Protein AF-A0A2D7ZIB9-F1 (afdb_monomer_lite)

Radius of gyration: 15.87 Å; chains: 1; bounding box: 37×27×52 Å

Sequence (110 aa):
MVNSTATEHEIQADEQDDELVVKVWVKELSFMQLQQAIKSFVTLSADGGVDIDLAAYWKYMFAEAIEKTEPRLTIPQMLSLRPFIANQIIALLPQPQDLMADPLADGATE

Secondary structure (DSSP, 8-state):
----PPEEEEEEEETTEEEEEEEEEEPPPPHHHHHHHHHHHEEE-TTS-EEE-HHHHHHHHHHHTEEEEES---HHHHHT--HHHHHHHHTTSPPTTHHHHHHHHHTT--

Foldseek 3Di:
DDDFFWDKDWDAQDPVDNPRIKIWTFTDDDPVLLVVQCVQFWDQDPVRDIGGNVLSNLLSCCVGGTPAMVVGDDSVRLSVGDPRRVVVVCVVTDDPVVSVCPVVVVVVPD

Structure (mmCIF, N/CA/C/O backbone):
data_AF-A0A2D7ZIB9-F1
#
_entry.id   AF-A0A2D7ZIB9-F1
#
loop_
_atom_site.group_PDB
_atom_site.id
_atom_site.type_symbol
_atom_site.label_atom_id
_atom_site.label_alt_id
_atom_site.label_comp_id
_atom_site.label_asym_id
_atom_site.label_entity_id
_atom_site.label_seq_id
_atom_site.pdbx_PDB_ins_code
_atom_site.Cartn_x
_atom_site.Cartn_y
_atom_site.Cartn_z
_atom_site.occupancy
_atom_site.B_iso_or_equ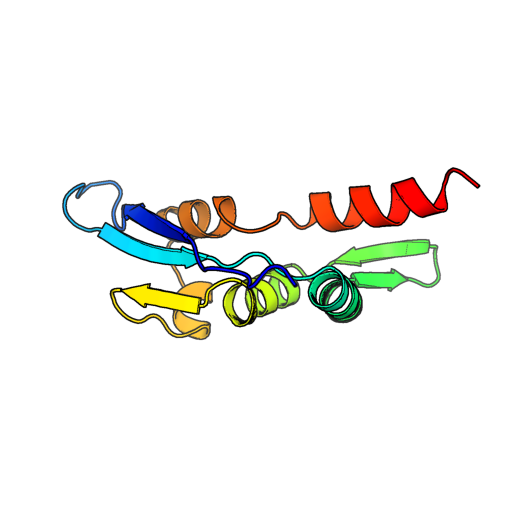iv
_atom_site.auth_seq_id
_atom_site.auth_comp_id
_atom_site.auth_asym_id
_atom_site.auth_atom_id
_atom_site.pdbx_PDB_model_num
ATOM 1 N N . MET A 1 1 ? -20.336 9.588 -15.239 1.00 41.25 1 MET A N 1
ATOM 2 C CA . MET A 1 1 ? -19.313 9.987 -14.253 1.00 41.25 1 MET A CA 1
ATOM 3 C C . MET A 1 1 ? -19.465 9.033 -13.084 1.00 41.25 1 MET A C 1
ATOM 5 O O . MET A 1 1 ? -20.330 9.245 -12.246 1.00 41.25 1 MET A O 1
ATOM 9 N N . VAL A 1 2 ? -18.777 7.892 -13.137 1.00 44.50 2 VAL A N 1
ATOM 10 C CA . VAL A 1 2 ? -18.821 6.911 -12.047 1.00 44.50 2 VAL A CA 1
ATOM 11 C C . VAL A 1 2 ? -17.911 7.481 -10.964 1.00 44.50 2 VAL A C 1
ATOM 13 O O . VAL A 1 2 ? -16.714 7.622 -11.186 1.00 44.50 2 VAL A O 1
ATOM 16 N N . ASN A 1 3 ? -18.489 7.950 -9.859 1.00 46.44 3 ASN A N 1
ATOM 17 C CA . ASN A 1 3 ? -17.700 8.277 -8.676 1.00 46.44 3 ASN A CA 1
ATOM 18 C C . ASN A 1 3 ? -17.130 6.950 -8.170 1.00 46.44 3 ASN A C 1
ATOM 20 O O . ASN A 1 3 ? -17.918 6.073 -7.823 1.00 46.44 3 ASN A O 1
ATOM 24 N N . SER A 1 4 ? -15.805 6.792 -8.155 1.00 57.38 4 SER A N 1
ATOM 25 C CA . SER A 1 4 ? -15.151 5.635 -7.537 1.00 57.38 4 SER A CA 1
ATOM 26 C C . SER A 1 4 ? -15.476 5.628 -6.043 1.00 57.38 4 SER A C 1
ATOM 28 O O . SER A 1 4 ? -14.821 6.304 -5.253 1.00 57.38 4 SER A O 1
ATOM 30 N N . THR A 1 5 ? -16.535 4.925 -5.651 1.00 78.44 5 THR A N 1
ATOM 31 C CA . THR A 1 5 ? -16.871 4.693 -4.247 1.00 78.44 5 THR A CA 1
ATOM 32 C C . THR A 1 5 ? -15.927 3.635 -3.702 1.00 78.44 5 THR A C 1
ATOM 34 O O . THR A 1 5 ? -15.856 2.539 -4.258 1.00 78.44 5 THR A O 1
ATOM 37 N N . ALA A 1 6 ? -15.192 3.959 -2.640 1.00 88.44 6 ALA A N 1
ATOM 38 C CA . ALA A 1 6 ? -14.332 2.991 -1.982 1.00 88.44 6 ALA A CA 1
ATOM 39 C C . ALA A 1 6 ? -15.173 1.857 -1.369 1.00 88.44 6 ALA A C 1
ATOM 41 O O . ALA A 1 6 ? -16.189 2.106 -0.717 1.00 88.44 6 ALA A O 1
ATOM 42 N N . THR A 1 7 ? -14.743 0.618 -1.585 1.00 93.31 7 THR A N 1
ATOM 43 C CA . THR A 1 7 ? -15.349 -0.590 -1.021 1.00 93.31 7 THR A CA 1
ATOM 44 C C . THR A 1 7 ? -14.634 -0.942 0.276 1.00 93.31 7 THR A C 1
ATOM 46 O O . THR A 1 7 ? -13.406 -0.949 0.323 1.00 93.31 7 THR A O 1
ATOM 49 N N . GLU A 1 8 ? -15.398 -1.191 1.340 1.00 95.38 8 GLU A N 1
ATOM 50 C CA . GLU A 1 8 ? -14.863 -1.642 2.626 1.00 95.38 8 GLU A CA 1
ATOM 51 C C . GLU A 1 8 ? -14.534 -3.136 2.577 1.00 95.38 8 GLU A C 1
ATOM 53 O O . GLU A 1 8 ? -15.361 -3.950 2.164 1.00 95.38 8 GLU A O 1
ATOM 58 N N . HIS A 1 9 ? -13.346 -3.486 3.056 1.00 94.31 9 HIS A N 1
ATOM 59 C CA . HIS A 1 9 ? -12.885 -4.854 3.228 1.00 94.31 9 HIS A CA 1
ATOM 60 C C . HIS A 1 9 ? -12.359 -5.037 4.648 1.00 94.31 9 HIS A C 1
ATOM 62 O O . HIS A 1 9 ? -11.539 -4.249 5.118 1.00 94.31 9 HIS A O 1
ATOM 68 N N . GLU A 1 10 ? -12.802 -6.092 5.321 1.00 94.00 10 GLU A N 1
ATOM 69 C CA . GLU A 1 10 ? -12.250 -6.518 6.604 1.00 94.00 10 GLU A CA 1
ATOM 70 C C . GLU A 1 10 ? -11.248 -7.646 6.349 1.00 94.00 10 GLU A C 1
ATOM 72 O O . GLU A 1 10 ? -11.569 -8.624 5.674 1.00 94.00 10 GLU A O 1
ATOM 77 N N . ILE A 1 11 ? -10.024 -7.490 6.854 1.00 92.69 11 ILE A N 1
ATOM 78 C CA . ILE A 1 11 ? -8.957 -8.485 6.728 1.00 92.69 11 ILE A CA 1
ATOM 79 C C . ILE A 1 11 ? -8.411 -8.857 8.101 1.00 92.69 11 ILE A C 1
ATOM 81 O O . ILE A 1 11 ? -8.357 -8.030 9.015 1.00 92.69 11 ILE A O 1
ATOM 85 N N . GLN A 1 12 ? -7.966 -10.100 8.237 1.00 91.88 12 GLN A N 1
ATOM 86 C CA . GLN A 1 12 ? -7.419 -10.605 9.487 1.00 91.88 12 GLN A CA 1
ATOM 87 C C . GLN A 1 12 ? -5.993 -10.077 9.686 1.00 91.88 12 GLN A C 1
ATOM 89 O O . GLN A 1 12 ? -5.144 -10.168 8.797 1.00 91.88 12 GLN A O 1
ATOM 94 N N . ALA A 1 13 ? -5.705 -9.515 10.853 1.00 87.19 13 ALA A N 1
ATOM 95 C CA . ALA A 1 13 ? -4.402 -8.935 11.152 1.00 87.19 13 ALA A CA 1
ATOM 96 C C . ALA A 1 13 ? -3.397 -9.970 11.686 1.00 87.19 13 ALA A C 1
ATOM 98 O O . ALA A 1 13 ? -2.184 -9.750 11.613 1.00 87.19 13 ALA A O 1
ATOM 99 N N . ASP A 1 14 ? -3.863 -11.084 12.247 1.00 87.81 14 ASP A N 1
ATOM 100 C CA . ASP A 1 14 ? -3.002 -12.113 12.824 1.00 87.81 14 ASP A CA 1
ATOM 101 C C . ASP A 1 14 ? -3.525 -13.517 12.528 1.00 87.81 14 ASP A C 1
ATOM 103 O O . ASP A 1 14 ? -4.710 -13.778 12.662 1.00 87.81 14 ASP A O 1
ATOM 107 N N . GLU A 1 15 ? -2.634 -14.426 12.136 1.00 87.00 15 GLU A N 1
ATOM 108 C CA . GLU A 1 15 ? -2.984 -15.811 11.793 1.00 87.00 15 GLU A CA 1
ATOM 109 C C . GLU A 1 15 ? -3.455 -16.644 12.999 1.00 87.00 15 GLU A C 1
ATOM 111 O O . GLU A 1 15 ? -4.030 -17.713 12.814 1.00 87.00 15 GLU A O 1
ATOM 116 N N . GLN A 1 16 ? -3.183 -16.182 14.225 1.00 88.44 16 GLN A N 1
ATOM 117 C CA . GLN A 1 16 ? -3.529 -16.873 15.471 1.00 88.44 16 GLN A CA 1
ATOM 118 C C . GLN A 1 16 ? -4.664 -16.187 16.238 1.00 88.44 16 GLN A C 1
ATOM 120 O O . GLN A 1 16 ? -5.123 -16.736 17.237 1.00 88.44 16 GLN A O 1
ATOM 125 N N . ASP A 1 17 ? -5.101 -15.007 15.790 1.00 85.81 17 ASP A N 1
ATOM 126 C CA . ASP A 1 17 ? -6.137 -14.208 16.442 1.00 85.81 17 ASP A CA 1
ATOM 127 C C . ASP A 1 17 ? -7.139 -13.688 15.399 1.00 85.81 17 ASP A C 1
ATOM 129 O O . ASP A 1 17 ? -6.902 -12.697 14.707 1.00 85.81 17 ASP A O 1
ATOM 133 N N . ASP A 1 18 ? -8.260 -14.400 15.259 1.00 82.75 18 ASP A N 1
ATOM 134 C CA . ASP A 1 18 ? -9.356 -14.059 14.339 1.00 82.75 18 ASP A CA 1
ATOM 135 C C . ASP A 1 18 ? -10.126 -12.789 14.746 1.00 82.75 18 ASP A C 1
ATOM 137 O O . ASP A 1 18 ? -10.845 -12.214 13.931 1.00 82.75 18 ASP A O 1
ATOM 141 N N . GLU A 1 19 ? -9.988 -12.330 15.994 1.00 86.06 19 GLU A N 1
ATOM 142 C CA . GLU A 1 19 ? -10.668 -11.127 16.490 1.00 86.06 19 GLU A CA 1
ATOM 143 C C . GLU A 1 19 ? -9.929 -9.839 16.088 1.00 86.06 19 GLU A C 1
ATOM 145 O O . GLU A 1 19 ? -10.544 -8.774 15.945 1.00 86.06 19 GLU A O 1
ATOM 150 N N . LEU A 1 20 ? -8.613 -9.914 15.865 1.00 88.75 20 LEU A N 1
ATOM 151 C CA . LEU A 1 20 ? -7.809 -8.784 15.426 1.00 88.75 20 LEU A CA 1
ATOM 152 C C . LEU A 1 20 ? -7.973 -8.548 13.918 1.00 88.75 20 LEU A C 1
ATOM 154 O O . LEU A 1 20 ? -7.301 -9.165 13.093 1.00 88.75 20 LEU A O 1
ATOM 158 N N . VAL A 1 21 ? -8.825 -7.588 13.559 1.00 91.38 21 VAL A N 1
ATOM 159 C CA . VAL A 1 21 ? -9.104 -7.211 12.163 1.00 91.38 21 VAL A CA 1
ATOM 160 C C . VAL A 1 21 ? -8.569 -5.824 11.800 1.00 91.38 21 VAL A C 1
ATOM 162 O O . VAL A 1 21 ? -8.509 -4.911 12.627 1.00 91.38 21 VAL A O 1
ATOM 165 N N . VAL A 1 22 ? -8.203 -5.653 10.529 1.00 92.88 22 VAL A N 1
ATOM 166 C CA . VAL A 1 22 ? -7.931 -4.355 9.902 1.00 92.88 22 VAL A CA 1
ATOM 167 C C . VAL A 1 22 ? -8.991 -4.116 8.838 1.00 92.88 22 VAL A C 1
ATOM 169 O O . VAL A 1 22 ? -9.240 -4.971 7.994 1.00 92.88 22 VAL A O 1
ATOM 172 N N . LYS A 1 23 ? -9.597 -2.933 8.847 1.00 95.75 23 LYS A N 1
ATOM 173 C CA . LYS A 1 23 ? -10.489 -2.496 7.774 1.00 95.75 23 LYS A CA 1
ATOM 174 C C . LYS A 1 23 ? -9.708 -1.706 6.739 1.00 95.75 23 LYS A C 1
ATOM 176 O O . LYS A 1 23 ? -8.901 -0.846 7.100 1.00 95.75 23 LYS A O 1
ATOM 181 N N . VAL A 1 24 ? -9.961 -1.962 5.464 1.00 95.75 24 VAL A N 1
ATOM 182 C CA . VAL A 1 24 ? -9.311 -1.309 4.327 1.00 95.75 24 VAL A CA 1
ATOM 183 C C . VAL A 1 24 ? -10.384 -0.857 3.349 1.00 95.75 24 VAL A C 1
ATOM 185 O O . VAL A 1 24 ? -11.234 -1.643 2.949 1.00 95.75 24 VAL A O 1
ATOM 188 N N . TRP A 1 25 ? -10.341 0.412 2.952 1.00 95.94 25 TRP A N 1
ATOM 189 C CA . TRP A 1 25 ? -11.239 0.957 1.940 1.00 95.94 25 TRP A CA 1
ATOM 190 C C . TRP A 1 25 ? -10.482 1.073 0.627 1.00 95.94 25 TRP A C 1
ATOM 192 O O . TRP A 1 25 ? -9.570 1.895 0.510 1.00 95.94 25 TRP A O 1
ATOM 202 N N . VAL A 1 26 ? -10.851 0.239 -0.342 1.00 94.56 26 VAL A N 1
ATOM 203 C CA . VAL A 1 26 ? -10.206 0.178 -1.655 1.00 94.56 26 VAL A CA 1
ATOM 204 C C . VAL A 1 26 ? -11.109 0.843 -2.679 1.00 94.56 26 VAL A C 1
ATOM 206 O O . VAL A 1 26 ? -12.267 0.462 -2.840 1.00 94.56 26 VAL A O 1
ATOM 209 N N . LYS A 1 27 ? -10.594 1.852 -3.378 1.00 92.88 27 LYS A N 1
ATOM 210 C CA . LYS A 1 27 ? -11.288 2.487 -4.498 1.00 92.88 27 LYS A CA 1
ATOM 211 C C . LYS A 1 27 ? -10.713 2.008 -5.821 1.00 92.88 27 LYS A C 1
ATOM 213 O O . LYS A 1 27 ? -9.513 1.779 -5.957 1.00 92.88 27 LYS A O 1
ATOM 218 N N . GLU A 1 28 ? -11.590 1.914 -6.809 1.00 87.88 28 GLU A N 1
ATOM 219 C CA . GLU A 1 28 ? -11.196 1.597 -8.173 1.00 87.88 28 GLU A CA 1
ATOM 220 C C . GLU A 1 28 ? -10.407 2.764 -8.778 1.00 87.88 28 GLU A C 1
ATOM 222 O O . GLU A 1 28 ? -10.840 3.926 -8.735 1.00 87.88 28 GLU A O 1
ATOM 227 N N . LEU A 1 29 ? -9.236 2.448 -9.330 1.00 85.88 29 LEU A N 1
ATOM 228 C CA . LEU A 1 29 ? -8.409 3.409 -10.044 1.00 85.88 29 LEU A CA 1
ATOM 229 C C . LEU A 1 29 ? -8.984 3.658 -11.433 1.00 85.88 29 LEU A C 1
ATOM 231 O O . LEU A 1 29 ? -9.331 2.730 -12.158 1.00 85.88 29 LEU A O 1
ATOM 235 N N . SER A 1 30 ? -9.029 4.925 -11.835 1.00 86.19 30 SER A N 1
ATOM 236 C CA . SER A 1 30 ? -9.397 5.267 -13.206 1.00 86.19 30 SER A CA 1
ATOM 237 C C . SER A 1 30 ? -8.338 4.790 -14.204 1.00 86.19 30 SER A C 1
ATOM 239 O O . SER A 1 30 ? -7.149 4.705 -13.884 1.00 86.19 30 SER A O 1
ATOM 241 N N . PHE A 1 31 ? -8.749 4.596 -15.459 1.00 81.44 31 PHE A N 1
ATOM 242 C CA . PHE A 1 31 ? -7.841 4.265 -16.562 1.00 81.44 31 PHE A CA 1
ATOM 243 C C . PHE A 1 31 ? -6.623 5.203 -16.628 1.00 81.44 31 PHE A C 1
ATOM 245 O O . PHE A 1 31 ? -5.487 4.757 -16.758 1.00 81.44 31 PHE A O 1
ATOM 252 N N . MET A 1 32 ? -6.831 6.514 -16.460 1.00 84.12 32 MET A N 1
ATOM 253 C CA . MET A 1 32 ? -5.738 7.491 -16.502 1.00 84.12 32 MET A CA 1
ATOM 254 C C . MET A 1 32 ? -4.771 7.366 -15.323 1.00 84.12 32 MET A C 1
ATOM 256 O O . MET A 1 32 ? -3.575 7.590 -15.509 1.00 84.12 32 MET A O 1
ATOM 260 N N . GLN A 1 33 ? -5.259 7.008 -14.131 1.00 85.38 33 GLN A N 1
ATOM 261 C CA . GLN A 1 33 ? -4.390 6.733 -12.984 1.00 85.38 33 GLN A CA 1
ATOM 262 C C . GLN A 1 33 ? -3.522 5.508 -13.266 1.00 85.38 33 GLN A C 1
ATOM 264 O O . GLN A 1 33 ? -2.307 5.594 -13.128 1.00 85.38 33 GLN A O 1
ATOM 269 N N . LEU A 1 34 ? -4.105 4.424 -13.782 1.00 82.50 34 LEU A N 1
ATOM 270 C CA . LEU A 1 34 ? -3.354 3.223 -14.162 1.00 82.50 34 LEU A CA 1
ATOM 271 C C . LEU A 1 34 ? -2.285 3.515 -15.228 1.00 82.50 34 LEU A C 1
ATOM 273 O O . LEU A 1 34 ? -1.129 3.135 -15.059 1.00 82.50 34 LEU A O 1
ATOM 277 N N . GLN A 1 35 ? -2.627 4.268 -16.278 1.00 81.56 35 GLN A N 1
ATOM 278 C CA . GLN A 1 35 ? -1.678 4.664 -17.329 1.00 81.56 35 GLN A CA 1
ATOM 279 C C . GLN A 1 35 ? -0.523 5.532 -16.802 1.00 81.56 35 GLN A C 1
ATOM 281 O O . GLN A 1 35 ? 0.613 5.418 -17.266 1.00 81.56 35 GLN A O 1
ATOM 286 N N . GLN A 1 36 ? -0.792 6.417 -15.838 1.00 81.06 36 GLN A N 1
ATOM 287 C CA . GLN A 1 36 ? 0.257 7.200 -15.178 1.00 81.06 36 GLN A CA 1
ATOM 288 C C . GLN A 1 36 ? 1.121 6.329 -14.266 1.00 81.06 36 GLN A C 1
ATOM 290 O O . GLN A 1 36 ? 2.337 6.510 -14.228 1.00 81.06 36 GLN A O 1
ATOM 295 N N . ALA A 1 37 ? 0.500 5.372 -13.578 1.00 81.00 37 ALA A N 1
ATOM 296 C CA . ALA A 1 37 ? 1.174 4.436 -12.701 1.00 81.00 37 ALA A CA 1
ATOM 297 C C . ALA A 1 37 ? 2.199 3.605 -13.4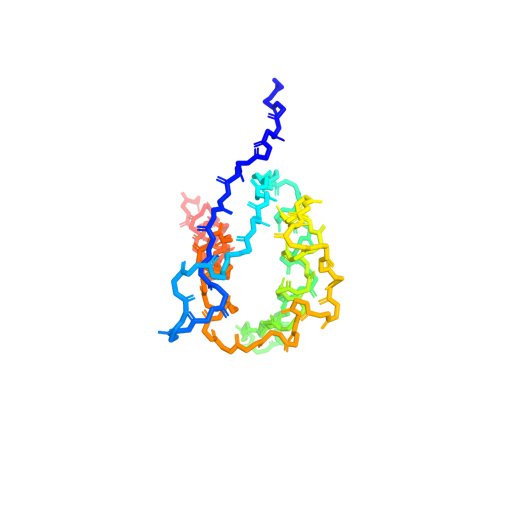86 1.00 81.00 37 ALA A C 1
ATOM 299 O O . ALA A 1 37 ? 3.370 3.612 -13.119 1.00 81.00 37 ALA A O 1
ATOM 300 N N . ILE A 1 38 ? 1.802 2.988 -14.608 1.00 82.69 38 ILE A N 1
ATOM 301 C CA . ILE A 1 38 ? 2.671 2.123 -15.434 1.00 82.69 38 ILE A CA 1
ATOM 302 C C . ILE A 1 38 ? 3.986 2.820 -15.791 1.00 82.69 38 ILE A C 1
ATOM 304 O O . ILE A 1 38 ? 5.057 2.247 -15.625 1.00 82.69 38 ILE A O 1
ATOM 308 N N . LYS A 1 39 ? 3.931 4.097 -16.177 1.00 82.56 39 LYS A N 1
ATOM 309 C CA . LYS A 1 39 ? 5.125 4.888 -16.523 1.00 82.56 39 LYS A CA 1
ATOM 310 C C . LYS A 1 39 ? 6.089 5.111 -15.355 1.00 82.56 39 LYS A C 1
ATOM 312 O O . LYS A 1 39 ? 7.235 5.478 -15.589 1.00 82.56 39 LYS A O 1
ATOM 317 N N . SER A 1 40 ? 5.623 4.959 -14.117 1.00 83.12 40 SER A N 1
ATOM 318 C CA . SER A 1 40 ? 6.433 5.164 -12.912 1.00 83.12 40 SER A CA 1
ATOM 319 C C . SER A 1 40 ? 7.178 3.913 -12.447 1.00 83.12 40 SER A C 1
ATOM 321 O O . SER A 1 40 ? 8.160 4.052 -11.724 1.00 83.12 40 SER A O 1
ATOM 323 N N . PHE A 1 41 ? 6.731 2.718 -12.850 1.00 84.25 41 PHE A N 1
ATOM 324 C CA . PHE A 1 41 ? 7.305 1.447 -12.396 1.00 84.25 41 PHE A CA 1
ATOM 325 C C . PHE A 1 41 ? 7.691 0.487 -13.526 1.00 84.25 41 PHE A C 1
ATOM 327 O O . PHE A 1 41 ? 8.343 -0.508 -13.244 1.00 84.25 41 PHE A O 1
ATOM 334 N N . VAL A 1 42 ? 7.329 0.756 -14.784 1.00 85.38 42 VAL A N 1
ATOM 335 C CA . VAL A 1 42 ? 7.764 -0.034 -15.945 1.00 85.38 42 VAL A CA 1
ATOM 336 C C . VAL A 1 42 ? 8.867 0.705 -16.692 1.00 85.38 42 VAL A C 1
ATOM 338 O O . VAL A 1 42 ? 8.683 1.843 -17.127 1.00 85.38 42 VAL A O 1
ATOM 341 N N . THR A 1 43 ? 9.996 0.030 -16.894 1.00 85.56 43 THR A N 1
ATOM 342 C CA . THR A 1 43 ? 11.113 0.513 -17.709 1.00 85.56 43 THR A CA 1
ATOM 343 C C . THR A 1 43 ? 11.347 -0.448 -18.868 1.00 85.56 43 THR A C 1
ATOM 345 O O . THR A 1 43 ? 11.521 -1.645 -18.660 1.00 85.56 43 THR A O 1
ATOM 348 N N . LEU A 1 44 ? 11.383 0.072 -20.097 1.00 83.06 44 LEU A N 1
ATOM 349 C CA . LEU A 1 44 ? 11.846 -0.697 -21.253 1.00 83.06 44 LEU A CA 1
ATOM 350 C C . LEU A 1 44 ? 13.362 -0.542 -21.376 1.00 83.06 44 LEU A C 1
ATOM 352 O O . LEU A 1 44 ? 13.870 0.577 -21.492 1.00 83.06 44 LEU A O 1
ATOM 356 N N . SER A 1 45 ? 14.082 -1.658 -21.362 1.00 80.81 45 SER A N 1
ATOM 357 C CA . SER A 1 45 ? 15.510 -1.680 -21.642 1.00 80.81 45 SER A CA 1
ATOM 358 C C . SER A 1 45 ? 15.770 -1.557 -23.147 1.00 80.81 45 SER A C 1
ATOM 360 O O . SER A 1 45 ? 14.921 -1.859 -23.988 1.00 80.81 45 SER A O 1
ATOM 362 N N . ALA A 1 46 ? 16.967 -1.090 -23.507 1.00 79.50 46 ALA A N 1
ATOM 363 C CA . ALA A 1 46 ? 17.346 -0.882 -24.907 1.00 79.50 46 ALA A CA 1
ATOM 364 C C . ALA A 1 46 ? 17.398 -2.190 -25.724 1.00 79.50 46 ALA A C 1
ATOM 36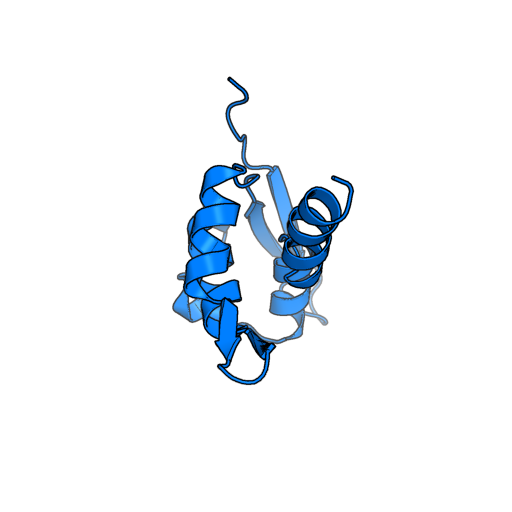6 O O . ALA A 1 46 ? 17.288 -2.156 -26.946 1.00 79.50 46 ALA A O 1
ATOM 367 N N . ASP A 1 47 ? 17.559 -3.331 -25.053 1.00 87.00 47 ASP A N 1
ATOM 368 C CA . ASP A 1 47 ? 17.523 -4.679 -25.624 1.00 87.00 47 ASP A CA 1
ATOM 369 C C . ASP A 1 47 ? 16.100 -5.257 -25.763 1.00 87.00 47 ASP A C 1
ATOM 371 O O . ASP A 1 47 ? 15.941 -6.372 -26.256 1.00 87.00 47 ASP A O 1
ATOM 375 N N . GLY A 1 48 ? 15.066 -4.496 -25.386 1.00 77.50 48 GLY A N 1
ATOM 376 C CA . GLY A 1 48 ? 13.666 -4.920 -25.469 1.00 77.50 48 GLY A CA 1
ATOM 377 C C . GLY A 1 48 ? 13.164 -5.687 -24.243 1.00 77.50 48 GLY A C 1
ATOM 378 O O . GLY A 1 48 ? 12.059 -6.227 -24.276 1.00 77.50 48 GLY A O 1
ATOM 379 N N . GLY A 1 49 ? 13.945 -5.736 -23.163 1.00 80.44 49 GLY A N 1
ATOM 380 C CA . GLY A 1 49 ? 13.505 -6.229 -21.864 1.00 80.44 49 GLY A CA 1
ATOM 381 C C . GLY A 1 49 ? 12.529 -5.266 -21.186 1.00 80.44 49 GLY A C 1
ATOM 382 O O . GLY A 1 49 ? 12.604 -4.048 -21.346 1.00 80.44 49 GLY A O 1
ATOM 383 N N . VAL A 1 50 ? 11.601 -5.823 -20.413 1.00 83.50 50 VAL A N 1
ATOM 384 C CA . VAL A 1 50 ? 10.683 -5.066 -19.556 1.00 83.50 50 VAL A CA 1
ATOM 385 C C . VAL A 1 50 ? 11.118 -5.291 -18.115 1.00 83.50 50 VAL A C 1
ATOM 387 O O . VAL A 1 50 ? 11.082 -6.421 -17.631 1.00 83.50 50 VAL A O 1
ATOM 390 N N . ASP A 1 51 ? 11.536 -4.223 -17.446 1.00 85.12 51 ASP A N 1
ATOM 391 C CA . ASP A 1 51 ? 11.834 -4.219 -16.018 1.00 85.12 51 ASP A CA 1
ATOM 392 C C . ASP A 1 51 ? 10.679 -3.569 -15.252 1.00 85.12 51 ASP A C 1
ATOM 394 O O . ASP A 1 51 ? 10.125 -2.552 -15.685 1.00 85.12 51 ASP A O 1
ATOM 398 N N . ILE A 1 52 ? 10.290 -4.182 -14.134 1.00 85.06 52 ILE A N 1
ATOM 399 C CA . ILE A 1 52 ? 9.166 -3.733 -13.314 1.00 85.06 52 ILE A CA 1
ATOM 400 C C . ILE A 1 52 ? 9.655 -3.513 -11.890 1.00 85.06 52 ILE A C 1
ATOM 402 O O . ILE A 1 52 ? 9.985 -4.463 -11.175 1.00 85.06 52 ILE A O 1
ATOM 406 N N . ASP A 1 53 ? 9.604 -2.265 -11.441 1.00 89.88 53 ASP A N 1
ATOM 407 C CA . ASP A 1 53 ? 9.841 -1.915 -10.049 1.00 89.88 53 ASP A CA 1
ATOM 408 C C . ASP A 1 53 ? 8.588 -2.222 -9.215 1.00 89.88 53 ASP A C 1
ATOM 410 O O . ASP A 1 53 ? 7.686 -1.398 -9.033 1.00 89.88 53 ASP A O 1
ATOM 414 N N . LEU A 1 54 ? 8.539 -3.441 -8.677 1.00 87.81 54 LEU A N 1
ATOM 415 C CA . LEU A 1 54 ? 7.451 -3.885 -7.806 1.00 87.81 54 LEU A CA 1
ATOM 416 C C . LEU A 1 54 ? 7.335 -3.045 -6.523 1.00 87.81 54 LEU A C 1
ATOM 418 O O . LEU A 1 54 ? 6.240 -2.904 -5.980 1.00 87.81 54 LEU A O 1
ATOM 422 N N . ALA A 1 55 ? 8.429 -2.466 -6.023 1.00 88.19 55 ALA A N 1
ATOM 423 C CA . ALA A 1 55 ? 8.371 -1.628 -4.830 1.00 88.19 55 ALA A CA 1
ATOM 424 C C . ALA A 1 55 ? 7.695 -0.283 -5.137 1.00 88.19 55 ALA A C 1
ATOM 426 O O . ALA A 1 55 ? 6.832 0.168 -4.375 1.00 88.19 55 ALA A O 1
ATOM 427 N N . ALA A 1 56 ? 8.040 0.336 -6.271 1.00 89.31 56 ALA A N 1
ATOM 428 C CA . ALA A 1 56 ? 7.372 1.533 -6.772 1.00 89.31 56 ALA A CA 1
ATOM 429 C C . ALA A 1 56 ? 5.893 1.260 -7.082 1.00 89.31 56 ALA A C 1
ATOM 431 O O . ALA A 1 56 ? 5.036 2.067 -6.710 1.00 89.31 56 ALA A O 1
ATOM 432 N N . TYR A 1 57 ? 5.593 0.096 -7.668 1.00 89.88 57 TYR A N 1
ATOM 433 C CA . TYR A 1 57 ? 4.233 -0.367 -7.928 1.00 89.88 57 TYR A CA 1
ATOM 434 C C . TYR A 1 57 ? 3.372 -0.390 -6.660 1.00 89.88 57 TYR A C 1
ATOM 436 O O . TYR A 1 57 ? 2.366 0.318 -6.570 1.00 89.88 57 TYR A O 1
ATOM 444 N N . TRP A 1 58 ? 3.786 -1.152 -5.641 1.00 90.56 58 TRP A N 1
ATOM 445 C CA . TRP A 1 58 ? 3.006 -1.289 -4.408 1.00 90.56 58 TRP A CA 1
ATOM 446 C C . TRP A 1 58 ? 2.891 0.027 -3.647 1.00 90.56 58 TRP A C 1
ATOM 448 O O . TRP A 1 58 ? 1.836 0.333 -3.093 1.00 90.56 58 TRP A O 1
ATOM 458 N N . LYS A 1 59 ? 3.940 0.857 -3.673 1.00 91.50 59 LYS A N 1
ATOM 459 C CA . LYS A 1 59 ? 3.893 2.199 -3.090 1.00 91.50 59 LYS A CA 1
ATOM 460 C C . LYS A 1 59 ? 2.829 3.074 -3.757 1.00 91.50 59 LYS A C 1
ATOM 462 O O . LYS A 1 59 ? 2.124 3.786 -3.046 1.00 91.50 59 LYS A O 1
ATOM 467 N N . TYR A 1 60 ? 2.712 3.024 -5.085 1.00 91.38 60 TYR A N 1
ATOM 468 C CA . TYR A 1 60 ? 1.662 3.737 -5.811 1.00 91.38 60 TYR A CA 1
ATOM 469 C C . TYR A 1 60 ? 0.278 3.185 -5.459 1.00 91.38 60 TYR A C 1
ATOM 471 O O . TYR A 1 60 ? -0.613 3.955 -5.113 1.00 91.38 60 TYR A O 1
ATOM 479 N N . MET A 1 61 ? 0.101 1.860 -5.468 1.00 91.75 61 MET A N 1
ATOM 480 C CA . MET A 1 61 ? -1.194 1.239 -5.165 1.00 91.75 61 MET A CA 1
ATOM 481 C C . MET A 1 61 ? -1.674 1.564 -3.748 1.00 91.75 61 MET A C 1
ATOM 483 O O . MET A 1 61 ? -2.826 1.941 -3.553 1.00 91.75 61 MET A O 1
ATOM 487 N N . PHE A 1 62 ? -0.785 1.523 -2.759 1.00 93.19 62 PHE A N 1
ATOM 488 C CA . PHE A 1 62 ? -1.120 1.926 -1.395 1.00 93.19 62 PHE A CA 1
ATOM 489 C C . PHE A 1 62 ? -1.423 3.422 -1.248 1.00 93.19 62 PHE A C 1
ATOM 491 O O . PHE A 1 62 ? -2.111 3.799 -0.304 1.00 93.19 62 PHE A O 1
ATOM 498 N N . ALA A 1 63 ? -0.916 4.274 -2.141 1.00 91.81 63 ALA A N 1
ATOM 499 C CA . ALA A 1 63 ? -1.204 5.707 -2.126 1.00 91.81 63 ALA A CA 1
ATOM 500 C C . ALA A 1 63 ? -2.527 6.048 -2.813 1.00 91.81 63 ALA A C 1
ATOM 502 O O . ALA A 1 63 ? -3.269 6.907 -2.342 1.00 91.81 63 ALA A O 1
ATOM 503 N N . GLU A 1 64 ? -2.800 5.389 -3.936 1.00 91.81 64 GLU A N 1
ATOM 504 C CA . GLU A 1 64 ? -3.868 5.786 -4.845 1.00 91.81 64 GLU A CA 1
ATOM 505 C C . GLU A 1 64 ? -5.098 4.893 -4.741 1.00 91.81 64 GLU A C 1
ATOM 507 O O . GLU A 1 64 ? -6.200 5.403 -4.900 1.00 91.81 64 GLU A O 1
ATOM 512 N N . ALA A 1 65 ? -4.953 3.591 -4.483 1.00 92.31 65 ALA A N 1
ATOM 513 C CA . ALA A 1 65 ? -6.083 2.662 -4.427 1.00 92.31 65 ALA A CA 1
ATOM 514 C C . ALA A 1 65 ? -6.646 2.508 -3.007 1.00 92.31 65 ALA A C 1
ATOM 516 O O . ALA A 1 65 ? -7.843 2.288 -2.845 1.00 92.31 65 ALA A O 1
ATOM 517 N N . ILE A 1 66 ? -5.817 2.663 -1.971 1.00 94.00 66 ILE A N 1
ATOM 518 C CA . ILE A 1 66 ? -6.278 2.625 -0.577 1.00 94.00 66 ILE A CA 1
ATOM 519 C C . ILE A 1 66 ? -6.691 4.033 -0.146 1.00 94.00 66 ILE A C 1
ATOM 521 O O . ILE A 1 66 ? -5.863 4.930 -0.020 1.00 94.00 66 ILE A O 1
ATOM 525 N N . GLU A 1 67 ? -7.983 4.231 0.109 1.00 93.81 67 GLU A N 1
ATOM 526 C CA . GLU A 1 67 ? -8.512 5.510 0.587 1.00 93.81 67 GLU A CA 1
ATOM 527 C C . GLU A 1 67 ? -8.210 5.728 2.074 1.00 93.81 67 GLU A C 1
ATOM 529 O O . GLU A 1 67 ? -7.761 6.801 2.485 1.00 93.81 67 GLU A O 1
ATOM 534 N N . LYS A 1 68 ? -8.459 4.702 2.892 1.00 94.06 68 LYS A N 1
ATOM 535 C CA . LYS A 1 68 ? -8.168 4.711 4.327 1.00 94.06 68 LYS A CA 1
ATOM 536 C C . LYS A 1 68 ? -8.057 3.291 4.877 1.00 94.06 68 LYS A C 1
ATOM 538 O O . LYS A 1 68 ? -8.506 2.330 4.252 1.00 94.06 68 LYS A O 1
ATOM 543 N N . THR A 1 69 ? -7.505 3.187 6.081 1.00 95.19 69 THR A N 1
ATOM 544 C CA . THR A 1 69 ? -7.490 1.956 6.874 1.00 95.19 69 THR A CA 1
ATOM 545 C C . THR A 1 69 ? -7.896 2.245 8.317 1.00 95.19 69 THR A C 1
ATOM 547 O O . THR A 1 69 ? -7.680 3.355 8.817 1.00 95.19 69 THR A O 1
ATOM 550 N N . GLU A 1 70 ? -8.443 1.245 9.002 1.00 94.75 70 G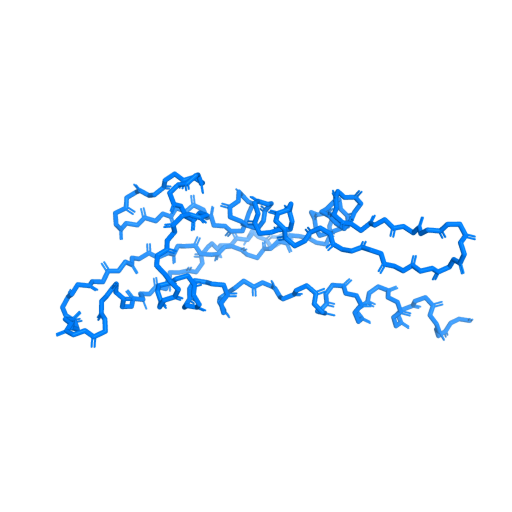LU A N 1
ATOM 551 C CA . GLU A 1 70 ? -8.724 1.281 10.439 1.00 94.75 70 GLU A CA 1
ATOM 552 C C . GLU A 1 70 ? -8.157 0.006 11.091 1.00 94.75 70 GLU A C 1
ATOM 554 O O . GLU A 1 70 ? -8.629 -1.084 10.771 1.00 94.75 70 GLU A O 1
ATOM 559 N N . PRO A 1 71 ? -7.127 0.105 11.959 1.00 91.94 71 PRO A N 1
ATOM 560 C CA . PRO A 1 71 ? -6.429 1.321 12.391 1.00 91.94 71 PRO A CA 1
ATOM 561 C C . PRO A 1 71 ? -5.713 2.044 11.240 1.00 91.94 71 PRO A C 1
ATOM 563 O O . PRO A 1 71 ? -5.377 1.450 10.216 1.00 91.94 71 PRO A O 1
ATOM 566 N N . ARG A 1 72 ? -5.478 3.352 11.403 1.00 93.06 72 ARG A N 1
ATOM 567 C CA . ARG A 1 72 ? -4.849 4.175 10.362 1.00 93.06 72 ARG A CA 1
ATOM 568 C C . ARG A 1 72 ? -3.386 3.776 10.170 1.00 93.06 72 ARG A C 1
ATOM 570 O O . ARG A 1 72 ? -2.561 4.010 11.050 1.00 93.06 72 ARG A O 1
ATOM 577 N N . LEU A 1 73 ? -3.073 3.241 8.996 1.00 93.19 73 LEU A N 1
ATOM 578 C CA . LEU A 1 73 ? -1.733 2.869 8.568 1.00 93.19 73 LEU A CA 1
ATOM 579 C C . LEU A 1 73 ? -1.192 3.934 7.614 1.00 93.19 73 LEU A C 1
ATOM 581 O O . LEU A 1 73 ? -1.880 4.421 6.718 1.00 93.19 73 LEU A O 1
ATOM 585 N N . THR A 1 74 ? 0.063 4.312 7.813 1.00 93.69 74 THR A N 1
ATOM 586 C CA . THR A 1 74 ? 0.815 5.131 6.857 1.00 93.69 74 THR A CA 1
ATOM 587 C C . THR A 1 74 ? 1.384 4.249 5.744 1.00 93.69 74 THR A C 1
ATOM 589 O O . THR A 1 74 ? 1.586 3.053 5.941 1.00 93.69 74 THR A O 1
ATOM 592 N N . ILE A 1 75 ? 1.715 4.824 4.585 1.00 91.75 75 ILE A N 1
ATOM 593 C CA . ILE A 1 75 ? 2.323 4.057 3.480 1.00 91.75 75 ILE A CA 1
ATOM 594 C C . ILE A 1 75 ? 3.599 3.304 3.899 1.00 91.75 75 ILE A C 1
ATOM 596 O O . ILE A 1 75 ? 3.700 2.120 3.586 1.00 91.75 75 ILE A O 1
ATOM 600 N N . PRO A 1 76 ? 4.545 3.900 4.656 1.00 92.56 76 PRO A N 1
ATOM 601 C CA . PRO A 1 76 ? 5.706 3.160 5.151 1.00 92.56 76 PRO A CA 1
ATOM 602 C C . PRO A 1 76 ? 5.333 1.977 6.054 1.00 92.56 76 PRO A C 1
ATOM 604 O O . PRO A 1 76 ? 5.986 0.939 5.994 1.00 92.56 76 PRO A O 1
ATOM 607 N N . GLN A 1 77 ? 4.275 2.111 6.865 1.00 93.00 77 GLN A N 1
ATOM 608 C CA . GLN A 1 77 ? 3.773 1.010 7.690 1.00 93.00 77 GLN A CA 1
ATOM 609 C C . GLN A 1 77 ? 3.154 -0.089 6.828 1.00 93.00 77 GLN A C 1
ATOM 611 O O . GLN A 1 77 ? 3.456 -1.251 7.067 1.00 93.00 77 GLN A O 1
ATOM 616 N N . MET A 1 78 ? 2.367 0.266 5.805 1.00 92.38 78 MET A N 1
ATOM 617 C CA . MET A 1 78 ? 1.786 -0.696 4.858 1.00 92.38 78 MET A CA 1
ATOM 618 C C . MET A 1 78 ? 2.866 -1.475 4.093 1.00 92.38 78 MET A C 1
ATOM 620 O O . MET A 1 78 ? 2.780 -2.693 3.977 1.00 92.38 78 MET A O 1
ATOM 624 N N . LEU A 1 79 ? 3.936 -0.799 3.662 1.00 90.38 79 LEU A N 1
ATOM 625 C CA . LEU A 1 79 ? 5.098 -1.431 3.018 1.00 90.38 79 LEU A CA 1
ATOM 626 C C . LEU A 1 79 ? 5.920 -2.322 3.965 1.00 90.38 79 LEU A C 1
ATOM 628 O O . LEU A 1 79 ? 6.688 -3.155 3.497 1.00 90.38 79 LEU A O 1
ATOM 632 N N . SER A 1 80 ? 5.771 -2.147 5.280 1.00 92.50 80 SER A N 1
ATOM 633 C CA . SER A 1 80 ? 6.494 -2.907 6.309 1.00 92.50 80 SER A CA 1
ATOM 634 C C . SER A 1 80 ? 5.600 -3.919 7.033 1.00 92.50 80 SER A C 1
ATOM 636 O O . SER A 1 80 ? 5.973 -4.418 8.097 1.00 92.50 80 SER A O 1
ATOM 638 N N . LEU A 1 81 ? 4.403 -4.197 6.503 1.00 91.19 81 LEU A N 1
ATOM 639 C CA . LEU A 1 81 ? 3.490 -5.171 7.091 1.00 91.19 81 LEU A CA 1
ATOM 640 C C . LEU A 1 81 ? 4.091 -6.576 7.061 1.00 91.19 81 LEU A C 1
ATOM 642 O O . LEU A 1 81 ? 4.860 -6.942 6.171 1.00 91.19 81 LEU A O 1
ATOM 646 N N . ARG A 1 82 ? 3.682 -7.396 8.033 1.00 92.19 82 ARG A N 1
ATOM 647 C CA . ARG A 1 82 ? 3.991 -8.827 8.013 1.00 92.19 82 ARG A CA 1
ATOM 648 C C . ARG A 1 82 ? 3.394 -9.461 6.747 1.00 92.19 82 ARG A C 1
ATOM 650 O O . ARG A 1 82 ? 2.276 -9.086 6.379 1.00 92.19 82 ARG A O 1
ATOM 657 N N . PRO A 1 83 ? 4.061 -10.463 6.140 1.00 91.56 83 PRO A N 1
ATOM 658 C CA . PRO A 1 83 ? 3.603 -11.092 4.901 1.00 91.56 83 PRO A CA 1
ATOM 659 C C . PRO A 1 83 ? 2.141 -11.551 4.927 1.00 91.56 83 PRO A C 1
ATOM 661 O O . PRO A 1 83 ? 1.439 -11.379 3.940 1.00 91.56 83 PRO A O 1
ATOM 664 N N . PHE A 1 84 ? 1.659 -12.069 6.060 1.00 92.06 84 PHE A N 1
ATOM 665 C CA . PHE A 1 84 ? 0.273 -12.517 6.220 1.00 92.06 84 PHE A CA 1
ATOM 666 C C . PHE A 1 84 ? -0.764 -11.416 5.936 1.00 92.06 84 PHE A C 1
ATOM 668 O O . PHE A 1 84 ? -1.655 -11.599 5.109 1.00 92.06 84 PHE A O 1
ATOM 675 N N . ILE A 1 85 ? -0.629 -10.252 6.581 1.00 91.50 85 ILE A N 1
ATOM 676 C CA . ILE A 1 85 ? -1.547 -9.118 6.380 1.00 91.50 85 ILE A CA 1
ATOM 677 C C . ILE A 1 85 ? -1.314 -8.500 5.002 1.00 91.50 85 ILE A C 1
ATOM 679 O O . ILE A 1 85 ? -2.264 -8.180 4.293 1.00 91.50 85 ILE A O 1
ATOM 683 N N . ALA A 1 86 ? -0.044 -8.346 4.611 1.00 91.56 86 ALA A N 1
ATOM 684 C CA . ALA A 1 86 ? 0.318 -7.752 3.331 1.00 91.56 86 ALA A CA 1
ATOM 685 C C . ALA A 1 86 ? -0.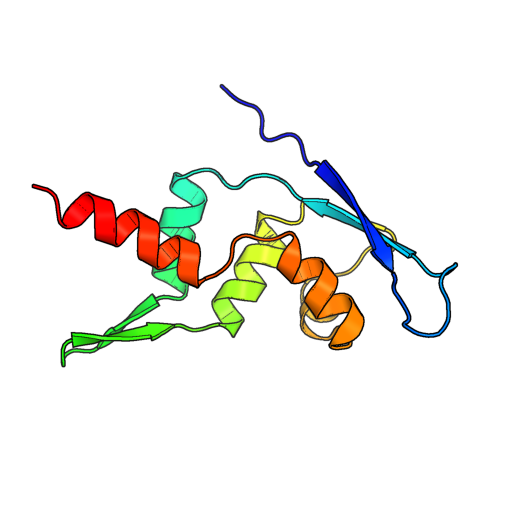319 -8.518 2.164 1.00 91.56 86 ALA A C 1
ATOM 687 O O . ALA A 1 86 ? -0.945 -7.893 1.315 1.00 91.56 86 ALA A O 1
ATOM 688 N N . ASN A 1 87 ? -0.243 -9.855 2.172 1.00 92.19 87 ASN A N 1
ATOM 689 C CA . ASN A 1 87 ? -0.846 -10.714 1.151 1.00 92.19 87 ASN A CA 1
ATOM 690 C C . ASN A 1 87 ? -2.367 -10.537 1.054 1.00 92.19 87 ASN A C 1
ATOM 692 O O . ASN A 1 87 ? -2.910 -10.539 -0.047 1.00 92.19 87 ASN A O 1
ATOM 696 N N . GLN A 1 88 ? -3.049 -10.341 2.184 1.00 93.00 88 GLN A N 1
ATOM 697 C CA . GLN A 1 88 ? -4.488 -10.074 2.187 1.00 93.00 88 GLN A CA 1
ATOM 698 C C . GLN A 1 88 ? -4.817 -8.703 1.595 1.00 93.00 88 GLN A C 1
ATOM 700 O O . GLN A 1 88 ? -5.727 -8.609 0.781 1.00 93.00 88 GLN A O 1
ATOM 705 N N . ILE A 1 89 ? -4.062 -7.652 1.944 1.00 92.00 89 ILE A N 1
ATOM 706 C CA . ILE A 1 89 ? -4.276 -6.312 1.373 1.00 92.00 89 ILE A CA 1
ATOM 707 C C . ILE A 1 89 ? -4.017 -6.324 -0.131 1.00 92.00 89 ILE A C 1
ATOM 709 O O . ILE A 1 89 ? -4.851 -5.849 -0.894 1.00 92.00 89 ILE A O 1
ATOM 713 N N . ILE A 1 90 ? -2.872 -6.854 -0.572 1.00 91.94 90 ILE A N 1
ATOM 714 C CA . ILE A 1 90 ? -2.504 -6.806 -1.991 1.00 91.94 90 ILE A CA 1
ATOM 715 C C . ILE A 1 90 ? -3.439 -7.646 -2.857 1.00 91.94 90 ILE A C 1
ATOM 717 O O . ILE A 1 90 ? -3.602 -7.309 -4.021 1.00 91.94 90 ILE A O 1
ATOM 721 N N . ALA A 1 91 ? -4.089 -8.682 -2.315 1.00 91.81 91 ALA A N 1
ATOM 722 C CA . ALA A 1 91 ? -5.096 -9.461 -3.039 1.00 91.81 91 ALA A CA 1
ATOM 723 C C . ALA A 1 91 ? -6.361 -8.650 -3.382 1.00 91.81 91 ALA A C 1
ATOM 725 O O . ALA A 1 91 ? -7.099 -9.030 -4.287 1.00 91.81 91 ALA A O 1
ATOM 726 N N . LEU A 1 92 ? -6.606 -7.536 -2.681 1.00 91.69 92 LEU A N 1
ATOM 727 C CA . LEU A 1 92 ? -7.703 -6.603 -2.966 1.00 91.69 92 LEU A CA 1
ATOM 728 C C . LEU A 1 92 ? -7.329 -5.554 -4.022 1.00 91.69 92 LEU A C 1
ATOM 730 O O . LEU A 1 92 ? -8.188 -4.807 -4.486 1.00 91.69 92 LEU A O 1
ATOM 734 N N . LEU A 1 93 ? -6.043 -5.448 -4.354 1.00 91.31 93 LEU A N 1
ATOM 735 C CA . LEU A 1 93 ? -5.512 -4.444 -5.264 1.00 91.31 93 LEU A CA 1
ATOM 736 C C . LEU A 1 93 ? -5.336 -5.037 -6.669 1.00 91.31 93 LEU A C 1
ATOM 738 O O . LEU A 1 93 ? -5.183 -6.255 -6.808 1.00 91.31 93 LEU A O 1
ATOM 742 N N . PRO A 1 94 ? -5.305 -4.195 -7.719 1.00 87.69 94 PRO A N 1
ATOM 743 C CA . PRO A 1 94 ? -4.909 -4.640 -9.050 1.00 87.69 94 PRO A CA 1
ATOM 744 C C . PRO A 1 94 ? -3.553 -5.346 -8.990 1.00 87.69 94 PRO A C 1
ATOM 746 O O . PRO A 1 94 ? -2.654 -4.903 -8.263 1.00 87.69 94 PRO A O 1
ATOM 749 N N . GLN A 1 95 ? -3.381 -6.435 -9.737 1.00 87.00 95 GLN A N 1
ATOM 750 C CA . GLN A 1 95 ? -2.095 -7.119 -9.784 1.00 87.00 95 GLN A CA 1
ATOM 751 C C . GLN A 1 95 ? -1.232 -6.548 -10.916 1.00 87.00 95 GLN A C 1
ATOM 753 O O . GLN A 1 95 ? -1.756 -6.160 -11.963 1.00 87.00 95 GLN A O 1
ATOM 758 N N . PRO A 1 96 ? 0.103 -6.506 -10.755 1.00 82.56 96 PRO A N 1
ATOM 759 C CA . PRO A 1 96 ? 0.985 -5.937 -11.772 1.00 82.56 96 PRO A CA 1
ATOM 760 C C . PRO A 1 96 ? 0.871 -6.663 -13.122 1.00 82.56 96 PRO A C 1
ATOM 762 O O . PRO A 1 96 ? 1.005 -6.030 -14.167 1.00 82.56 96 PRO A O 1
ATOM 765 N N . GLN A 1 97 ? 0.573 -7.968 -13.123 1.00 78.19 97 GLN A N 1
ATOM 766 C CA . GLN A 1 97 ? 0.331 -8.724 -14.353 1.00 78.19 97 GLN A CA 1
ATOM 767 C C . GLN A 1 97 ? -0.925 -8.280 -15.115 1.00 78.19 97 GLN A C 1
ATOM 769 O O . GLN A 1 97 ? -0.909 -8.309 -16.345 1.00 78.19 97 GLN A O 1
ATOM 774 N N . ASP A 1 98 ? -1.975 -7.822 -14.425 1.00 75.81 98 ASP A N 1
ATOM 775 C CA . ASP A 1 98 ? -3.214 -7.371 -15.073 1.00 75.81 98 ASP A CA 1
ATOM 776 C C . ASP A 1 98 ? -2.955 -6.098 -15.887 1.00 75.81 98 ASP A C 1
ATOM 778 O O . ASP A 1 98 ? -3.435 -5.940 -17.006 1.00 75.81 98 ASP A O 1
ATOM 782 N N . LEU A 1 99 ? -2.090 -5.224 -15.366 1.00 68.31 99 LEU A N 1
ATOM 783 C CA . LEU A 1 99 ? -1.704 -3.971 -16.016 1.00 68.31 99 LEU A CA 1
ATOM 784 C C . LEU A 1 99 ? -0.774 -4.147 -17.210 1.00 68.31 99 LEU A C 1
ATOM 786 O O . LEU A 1 99 ? -0.564 -3.193 -17.949 1.00 68.31 99 LEU A O 1
ATOM 790 N N . MET A 1 100 ? -0.188 -5.328 -17.388 1.00 67.56 100 MET A N 1
ATOM 791 C CA . MET A 1 100 ? 0.600 -5.653 -18.575 1.00 67.56 100 MET A CA 1
ATOM 792 C C . MET A 1 100 ? -0.217 -6.417 -19.606 1.00 67.56 100 MET A C 1
ATOM 794 O O . MET A 1 100 ? 0.002 -6.241 -20.800 1.00 67.56 100 MET A O 1
ATOM 798 N N . ALA A 1 101 ? -1.153 -7.255 -19.160 1.00 65.38 101 ALA A N 1
ATOM 799 C CA . ALA A 1 101 ? -2.017 -8.009 -20.055 1.00 65.38 101 ALA A CA 1
ATOM 800 C C . ALA A 1 101 ? -2.984 -7.091 -20.817 1.00 65.38 101 ALA A C 1
ATOM 802 O O . ALA A 1 101 ? -3.197 -7.298 -22.007 1.00 65.38 101 ALA A O 1
ATOM 803 N N . ASP A 1 102 ? -3.520 -6.060 -20.162 1.00 55.25 102 ASP A N 1
ATOM 804 C CA . ASP A 1 102 ? -4.593 -5.226 -20.715 1.00 55.25 102 ASP A CA 1
ATOM 805 C C . ASP A 1 102 ? -4.120 -4.206 -21.786 1.00 55.25 102 ASP A C 1
ATOM 807 O O . ASP A 1 102 ? -4.614 -4.250 -22.913 1.00 55.25 102 ASP A O 1
ATOM 811 N N . PRO A 1 103 ? -3.095 -3.354 -21.552 1.00 51.91 103 PRO A N 1
ATOM 812 C CA . PRO A 1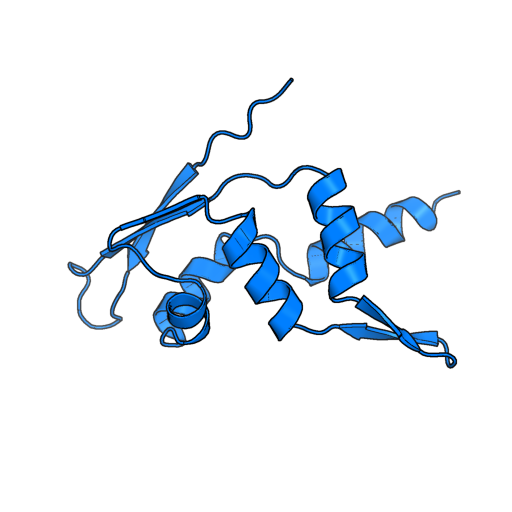 103 ? -2.644 -2.385 -22.557 1.00 51.91 103 PRO A CA 1
ATOM 813 C C . PRO A 1 103 ? -1.783 -2.989 -23.678 1.00 51.91 103 PRO A C 1
ATOM 815 O O . PRO A 1 103 ? -1.623 -2.358 -24.721 1.00 51.91 103 PRO A O 1
ATOM 818 N N . LEU A 1 104 ? -1.210 -4.186 -23.490 1.00 49.41 104 LEU A N 1
ATOM 819 C CA . LEU A 1 104 ? -0.447 -4.870 -24.542 1.00 49.41 104 LEU A CA 1
ATOM 820 C C . LEU A 1 104 ? -1.347 -5.730 -25.444 1.00 49.41 104 LEU A C 1
ATOM 822 O O . LEU A 1 104 ? -1.009 -5.935 -26.607 1.00 49.41 104 LEU A O 1
ATOM 826 N N . ALA A 1 105 ? -2.491 -6.208 -24.937 1.00 48.03 105 ALA A N 1
ATOM 827 C CA . ALA A 1 105 ? -3.484 -6.915 -25.745 1.00 48.03 105 ALA A CA 1
ATOM 828 C C . ALA A 1 105 ? -4.237 -5.970 -26.693 1.00 48.03 105 ALA A C 1
ATOM 830 O O . ALA A 1 105 ? -4.454 -6.326 -27.851 1.00 48.03 105 ALA A O 1
ATOM 831 N N . ASP A 1 106 ? -4.571 -4.757 -26.242 1.00 47.59 106 ASP A N 1
ATOM 832 C CA . ASP A 1 106 ? -5.269 -3.768 -27.076 1.00 47.59 106 ASP A CA 1
ATOM 833 C C . ASP A 1 106 ? -4.367 -3.232 -28.209 1.00 47.59 106 ASP A C 1
ATOM 835 O O . ASP A 1 106 ? -4.806 -3.075 -29.342 1.00 47.59 106 ASP A O 1
ATOM 839 N N . GLY A 1 107 ? -3.057 -3.084 -27.964 1.00 44.97 107 GLY A N 1
ATOM 840 C CA . GLY A 1 107 ? -2.081 -2.674 -28.987 1.00 44.97 107 GLY A CA 1
ATOM 841 C C . GLY A 1 107 ? -1.627 -3.772 -29.962 1.00 44.97 107 GLY A C 1
ATOM 842 O O . GLY A 1 107 ? -0.856 -3.483 -30.875 1.00 44.97 107 GLY A O 1
ATOM 843 N N . ALA A 1 108 ? -2.054 -5.026 -29.772 1.00 43.59 108 ALA A N 1
ATOM 844 C CA . ALA A 1 108 ? -1.664 -6.172 -30.603 1.00 43.59 108 ALA A CA 1
ATOM 845 C C . ALA A 1 108 ? -2.791 -6.680 -31.523 1.00 43.59 108 ALA A C 1
ATOM 847 O O . ALA A 1 108 ? -2.620 -7.710 -32.181 1.00 43.59 108 ALA A O 1
ATOM 848 N N . THR A 1 109 ? -3.937 -5.987 -31.567 1.00 44.41 109 THR A N 1
ATOM 849 C CA . THR A 1 109 ? -5.093 -6.366 -32.403 1.00 44.41 109 THR A CA 1
ATOM 850 C C . THR A 1 109 ? -5.446 -5.372 -33.515 1.00 44.41 109 THR A C 1
ATOM 852 O O . THR A 1 109 ? -6.481 -5.545 -34.158 1.00 44.41 109 THR A O 1
ATOM 855 N N . GLU A 1 110 ? -4.565 -4.413 -33.821 1.00 37.00 110 GLU A N 1
ATOM 856 C CA . GLU A 1 110 ? -4.672 -3.545 -35.012 1.00 37.00 110 GLU A CA 1
ATOM 857 C C . GLU A 1 110 ? -3.647 -3.886 -36.105 1.00 37.00 110 GLU A C 1
ATOM 859 O O . GLU A 1 110 ? -2.464 -4.140 -35.776 1.00 37.00 110 GLU A O 1
#

pLDDT: mean 83.25, std 14.56, range [37.0, 95.94]